Protein AF-A0A3C0FT96-F1 (afdb_monomer)

Nearest PDB structures (foldseek):
  5lbz-assembly1_A  TM=5.222E-01  e=5.472E+00  Homo sapiens
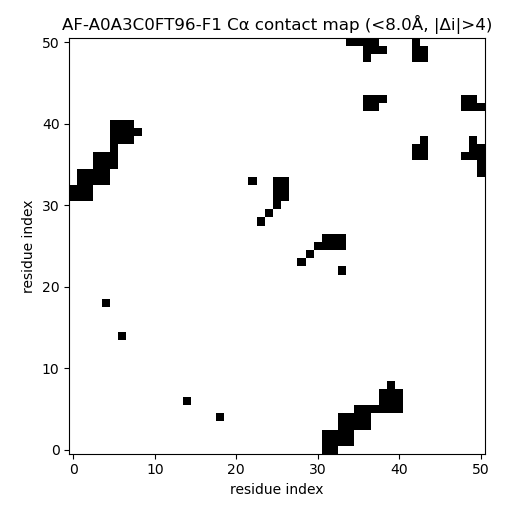  5c53-assembly1_B  TM=5.741E-01  e=5.111E+00  Homo sapiens
  1tvm-assembly1_A  TM=4.433E-01  e=4.167E+00  Escherichia coli

Secondary structure (DSSP, 8-state):
-EEEE---SS--TTHHHHHHHHHHIIIIIH--EEEEPSSHHHHHTSSS---

Sequence (51 aa):
MRIGVLTSGGDCAGLNAVILAVVRRAVLGYGWDVVGIRQGTHGLMQDPPQA

Mean predicted aligned error: 2.43 Å

Solvent-accessible surface area (backbone atoms only — not comparable to full-atom values): 3048 Å² total; per-residue (Å²): 105,77,48,78,46,67,64,69,83,80,90,58,100,54,55,71,60,50,52,50,52,52,50,47,45,36,40,76,72,66,67,28,50,78,40,58,30,42,72,20,69,64,20,55,72,38,92,74,49,40,94

Structure (mmCIF, N/CA/C/O backbone):
data_AF-A0A3C0FT96-F1
#
_entry.id   AF-A0A3C0FT96-F1
#
loop_
_atom_site.group_PDB
_atom_site.id
_atom_site.type_symbol
_atom_site.label_atom_id
_atom_site.label_alt_id
_atom_site.label_comp_id
_atom_site.label_asym_id
_atom_site.label_entity_id
_atom_site.label_seq_id
_atom_site.pdbx_PDB_ins_code
_atom_site.Cartn_x
_atom_site.Cartn_y
_atom_site.Cartn_z
_atom_site.occupancy
_atom_site.B_iso_or_equiv
_atom_site.auth_seq_id
_atom_site.auth_comp_id
_atom_site.auth_asym_id
_atom_site.auth_atom_id
_ato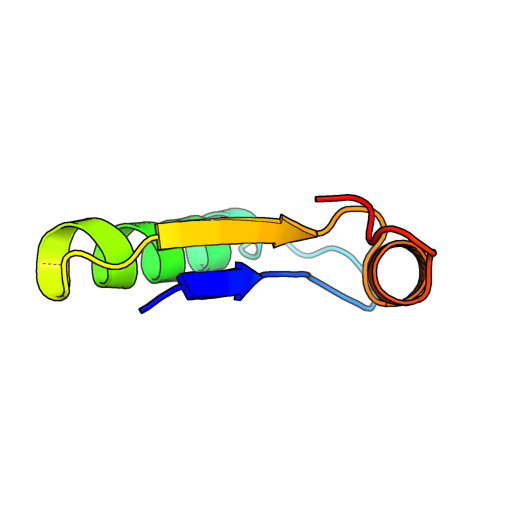m_site.pdbx_PDB_model_num
ATOM 1 N N . MET A 1 1 ? -9.205 0.900 12.432 1.00 93.06 1 MET A N 1
ATOM 2 C CA . MET A 1 1 ?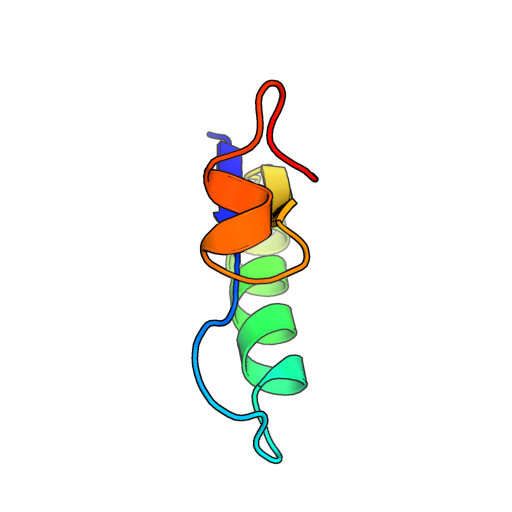 -7.737 1.059 12.292 1.00 93.06 1 MET A CA 1
ATOM 3 C C . MET A 1 1 ? -7.480 1.939 11.079 1.00 93.06 1 MET A C 1
ATOM 5 O O . MET A 1 1 ? -8.292 1.896 10.161 1.00 93.06 1 MET A O 1
ATOM 9 N N . ARG A 1 2 ? -6.419 2.753 11.087 1.00 96.69 2 ARG A N 1
ATOM 10 C CA . ARG A 1 2 ? -6.095 3.684 9.997 1.00 96.69 2 ARG A CA 1
ATOM 11 C C . ARG A 1 2 ? -4.677 3.422 9.505 1.00 96.69 2 ARG A C 1
ATOM 13 O O . ARG A 1 2 ? -3.774 3.309 10.329 1.00 96.69 2 ARG A O 1
ATOM 20 N N . ILE A 1 3 ? -4.499 3.308 8.193 1.00 97.44 3 ILE A N 1
ATOM 21 C CA . ILE A 1 3 ? -3.205 3.025 7.560 1.00 97.44 3 ILE A CA 1
ATOM 22 C C . ILE A 1 3 ? -2.840 4.113 6.544 1.00 97.44 3 ILE A C 1
ATOM 24 O O . ILE A 1 3 ? -3.718 4.704 5.917 1.00 97.44 3 ILE A O 1
ATOM 28 N N . GLY A 1 4 ? -1.543 4.374 6.387 1.00 97.12 4 GLY A N 1
ATOM 29 C CA . GLY A 1 4 ? -0.995 5.245 5.346 1.00 97.12 4 GLY A CA 1
ATOM 30 C C . GLY A 1 4 ? -0.377 4.425 4.214 1.00 97.12 4 GLY A C 1
ATOM 31 O O . GLY A 1 4 ? 0.260 3.407 4.477 1.00 97.12 4 GLY A O 1
ATOM 32 N N . VAL A 1 5 ? -0.549 4.860 2.967 1.00 97.44 5 VAL A N 1
ATOM 33 C CA . VAL A 1 5 ? 0.049 4.240 1.775 1.00 97.44 5 VAL A CA 1
ATOM 34 C C . VAL A 1 5 ? 0.853 5.288 1.018 1.00 97.44 5 VAL A C 1
ATOM 36 O O . VAL A 1 5 ? 0.346 6.367 0.728 1.00 97.44 5 VAL A O 1
ATOM 39 N N . LEU A 1 6 ? 2.094 4.954 0.675 1.00 97.19 6 LEU A N 1
ATOM 40 C CA . LEU A 1 6 ? 2.962 5.743 -0.196 1.00 97.19 6 LEU A CA 1
ATOM 41 C C . LEU A 1 6 ? 3.749 4.820 -1.114 1.00 97.19 6 LEU A C 1
ATOM 43 O O . LEU A 1 6 ? 3.990 3.661 -0.778 1.00 97.19 6 LEU A O 1
ATOM 47 N N . THR A 1 7 ? 4.203 5.358 -2.237 1.00 96.31 7 THR A N 1
ATOM 48 C CA . THR A 1 7 ? 5.171 4.705 -3.119 1.00 96.31 7 THR A CA 1
ATOM 49 C C . THR A 1 7 ? 6.471 5.500 -3.099 1.00 96.31 7 THR A C 1
ATOM 51 O O . THR A 1 7 ? 6.446 6.729 -3.167 1.00 96.31 7 THR A O 1
ATOM 54 N N . SER A 1 8 ? 7.612 4.822 -2.987 1.00 93.88 8 SER A N 1
ATOM 55 C CA . SER A 1 8 ? 8.938 5.439 -3.087 1.00 93.88 8 SER A CA 1
ATOM 56 C C . SER A 1 8 ? 9.770 4.737 -4.163 1.00 93.88 8 SER A C 1
ATOM 58 O O . SER A 1 8 ? 9.499 3.589 -4.512 1.00 93.88 8 SER A O 1
ATOM 60 N N . GLY A 1 9 ? 10.765 5.442 -4.705 1.00 91.75 9 GLY A N 1
ATOM 61 C CA . GLY A 1 9 ? 11.524 4.990 -5.872 1.00 91.75 9 GLY A CA 1
ATOM 62 C C . GLY A 1 9 ? 10.904 5.454 -7.193 1.00 91.75 9 GLY A C 1
ATOM 63 O O . GLY A 1 9 ? 10.139 6.417 -7.222 1.00 91.75 9 GLY A O 1
ATOM 64 N N . GLY A 1 10 ? 11.285 4.800 -8.291 1.00 91.56 10 GLY A N 1
ATOM 65 C CA . GLY A 1 10 ? 10.747 5.090 -9.622 1.00 91.56 10 GLY A CA 1
ATOM 66 C C . GLY A 1 10 ? 9.322 4.565 -9.800 1.00 91.56 10 GLY A C 1
ATOM 67 O O . GLY A 1 10 ? 8.951 3.552 -9.209 1.00 91.56 10 GLY A O 1
ATOM 68 N N . ASP A 1 11 ? 8.539 5.246 -10.635 1.00 93.50 11 ASP A N 1
ATOM 69 C CA . ASP A 1 11 ? 7.207 4.779 -11.013 1.00 93.50 11 ASP A CA 1
ATOM 70 C C . ASP A 1 11 ? 7.307 3.584 -11.971 1.00 93.50 11 ASP A C 1
ATOM 72 O O . ASP A 1 11 ? 8.228 3.485 -12.788 1.00 93.50 11 ASP A O 1
ATOM 76 N N . CYS A 1 12 ? 6.354 2.665 -11.870 1.00 94.44 12 CYS A N 1
ATOM 77 C CA . CYS A 1 12 ? 6.246 1.543 -12.783 1.00 94.44 12 CYS A CA 1
ATOM 78 C C . CYS A 1 12 ? 4.784 1.229 -13.095 1.00 94.44 12 CYS A C 1
ATOM 80 O O . CYS A 1 12 ? 3.870 1.428 -12.286 1.00 94.44 12 CYS A O 1
ATOM 82 N N . ALA A 1 13 ? 4.564 0.684 -14.293 1.00 95.69 13 ALA A N 1
ATOM 83 C CA . ALA A 1 13 ? 3.257 0.183 -14.679 1.00 95.69 13 ALA A CA 1
ATOM 84 C C . ALA A 1 13 ? 2.810 -0.897 -13.678 1.00 95.69 13 ALA A C 1
ATOM 86 O O . ALA A 1 13 ? 3.404 -1.969 -13.598 1.00 95.69 13 ALA A O 1
ATOM 87 N N . GLY A 1 14 ? 1.767 -0.595 -12.901 1.00 96.06 14 GLY A N 1
ATOM 88 C CA . GLY A 1 14 ? 1.208 -1.504 -11.898 1.00 96.06 14 GLY A CA 1
ATOM 89 C C . GLY A 1 14 ? 1.093 -0.920 -10.492 1.00 96.06 14 GLY A C 1
ATOM 90 O O . GLY A 1 14 ? 0.248 -1.397 -9.735 1.00 96.06 14 GLY A O 1
ATOM 91 N N . LEU A 1 15 ? 1.827 0.147 -10.145 1.00 96.81 15 LEU A N 1
ATOM 92 C CA . LEU A 1 15 ? 1.734 0.741 -8.801 1.00 96.81 15 LEU A CA 1
ATOM 93 C C . LEU A 1 15 ? 0.311 1.197 -8.464 1.00 96.81 15 LEU A C 1
ATOM 95 O O . LEU A 1 15 ? -0.198 0.890 -7.389 1.00 96.81 15 LEU A O 1
ATOM 99 N N . ASN A 1 16 ? -0.392 1.806 -9.418 1.00 96.06 16 ASN A N 1
ATOM 100 C CA . ASN A 1 16 ? -1.792 2.195 -9.230 1.00 96.06 16 ASN A CA 1
ATOM 101 C C . ASN A 1 16 ? -2.717 0.996 -8.966 1.00 96.06 16 ASN A C 1
ATOM 103 O O . ASN A 1 16 ? -3.643 1.091 -8.159 1.00 96.06 16 ASN A O 1
ATOM 107 N N . ALA A 1 17 ? -2.458 -0.150 -9.604 1.00 98.25 17 ALA A N 1
ATOM 108 C CA . ALA A 1 17 ? -3.228 -1.368 -9.368 1.00 98.25 17 ALA A CA 1
ATOM 109 C C . ALA A 1 17 ? -2.957 -1.940 -7.966 1.00 98.25 17 ALA A C 1
ATOM 111 O O . ALA A 1 17 ? -3.892 -2.372 -7.290 1.00 98.25 17 ALA A O 1
ATOM 112 N N . VAL A 1 18 ? -1.704 -1.885 -7.500 1.00 97.62 18 VAL A N 1
ATOM 113 C CA . VAL A 1 18 ? -1.321 -2.291 -6.138 1.00 97.62 18 VAL A CA 1
ATOM 114 C C . VAL A 1 18 ? -1.974 -1.388 -5.092 1.00 97.62 18 VAL A C 1
ATOM 116 O O . VAL A 1 18 ? -2.591 -1.896 -4.156 1.00 97.62 18 VAL A O 1
ATOM 119 N N . ILE A 1 19 ? -1.911 -0.063 -5.270 1.00 97.75 19 ILE A N 1
ATOM 120 C CA . ILE A 1 19 ? -2.566 0.902 -4.373 1.00 97.75 19 ILE A CA 1
ATOM 121 C C . ILE A 1 19 ? -4.068 0.600 -4.289 1.00 97.75 19 ILE A C 1
ATOM 123 O O . ILE A 1 19 ? -4.613 0.480 -3.191 1.00 97.75 19 ILE A O 1
ATOM 127 N N . LEU A 1 20 ? -4.732 0.390 -5.432 1.00 98.25 20 LEU A N 1
ATOM 128 C CA . LEU A 1 20 ? -6.152 0.038 -5.471 1.00 98.25 20 LEU A CA 1
ATOM 129 C C . LEU A 1 20 ? -6.452 -1.274 -4.731 1.00 98.25 20 LEU A C 1
ATOM 131 O O . 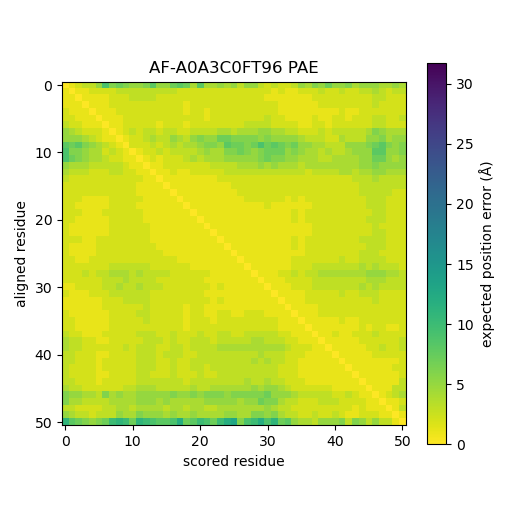LEU A 1 20 ? -7.443 -1.347 -4.005 1.00 98.25 20 LEU A O 1
ATOM 135 N N . ALA A 1 21 ? -5.623 -2.306 -4.906 1.00 98.50 21 ALA A N 1
ATOM 136 C CA . ALA A 1 21 ? -5.803 -3.592 -4.237 1.00 98.50 21 ALA A CA 1
ATOM 137 C C . ALA A 1 21 ? -5.701 -3.458 -2.708 1.00 98.50 21 ALA A C 1
ATOM 139 O O . ALA A 1 21 ? -6.559 -3.979 -1.990 1.00 98.50 21 ALA A O 1
ATOM 140 N N . VAL A 1 22 ? -4.709 -2.706 -2.216 1.00 98.25 22 VAL A N 1
ATOM 141 C CA . VAL A 1 22 ? -4.534 -2.415 -0.783 1.00 98.25 22 VAL A CA 1
ATOM 142 C C . VAL A 1 22 ? -5.739 -1.650 -0.238 1.00 98.25 22 VAL A C 1
ATOM 144 O O . VAL A 1 22 ? -6.334 -2.080 0.751 1.00 98.25 22 VAL A O 1
ATOM 147 N N . VAL A 1 23 ? -6.149 -0.566 -0.908 1.00 98.38 23 VAL A N 1
ATOM 148 C CA . VAL A 1 23 ? -7.295 0.258 -0.490 1.00 98.38 23 VAL A CA 1
ATOM 149 C C . VAL A 1 23 ? -8.577 -0.571 -0.452 1.00 98.38 23 VAL A C 1
ATOM 151 O O . VAL A 1 23 ? -9.288 -0.562 0.551 1.00 98.38 23 VAL A O 1
ATOM 154 N N . ARG A 1 24 ? -8.861 -1.347 -1.507 1.00 98.44 24 ARG A N 1
ATOM 155 C CA . ARG A 1 24 ? -10.055 -2.202 -1.564 1.00 98.44 24 ARG A CA 1
ATOM 156 C C . ARG A 1 24 ? -10.064 -3.234 -0.450 1.00 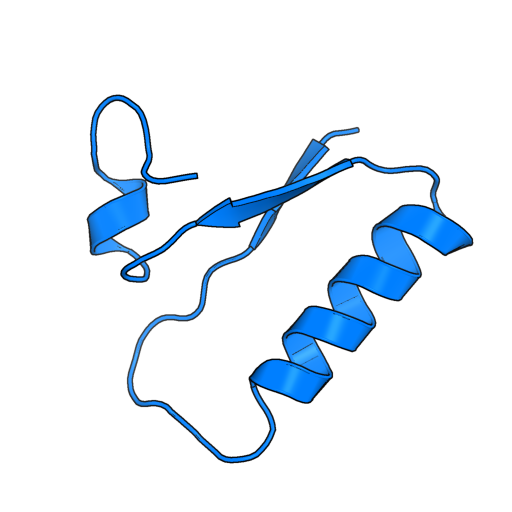98.44 24 ARG A C 1
ATOM 158 O O . ARG A 1 24 ? -11.100 -3.419 0.182 1.00 98.44 24 ARG A O 1
ATOM 165 N N . ARG A 1 25 ? -8.934 -3.898 -0.186 1.00 98.44 25 ARG A N 1
ATOM 166 C CA . ARG A 1 25 ? -8.865 -4.899 0.881 1.00 98.44 25 ARG A CA 1
ATOM 167 C C . ARG A 1 25 ? -9.055 -4.267 2.259 1.00 98.44 25 ARG A C 1
ATOM 169 O O . ARG A 1 25 ? -9.795 -4.824 3.064 1.00 98.44 25 ARG A O 1
ATOM 176 N N . ALA A 1 26 ? -8.424 -3.124 2.513 1.00 98.62 26 ALA A N 1
ATOM 177 C CA . ALA A 1 26 ? -8.534 -2.405 3.778 1.00 98.62 26 ALA A CA 1
ATOM 178 C C . ALA A 1 26 ? -9.969 -1.919 4.038 1.00 98.62 26 ALA A C 1
ATOM 180 O O . ALA A 1 26 ? -10.549 -2.255 5.068 1.00 98.62 26 ALA A O 1
ATOM 181 N N . VAL A 1 27 ? -10.567 -1.206 3.081 1.00 98.25 27 VAL A N 1
ATOM 182 C CA . VAL A 1 27 ? -11.898 -0.604 3.242 1.00 98.25 27 VAL A CA 1
ATOM 183 C C . VAL A 1 27 ? -12.996 -1.666 3.212 1.00 98.25 27 VAL A C 1
ATOM 185 O O . VAL A 1 27 ? -13.798 -1.747 4.135 1.00 98.25 27 VAL A O 1
ATOM 188 N N . LEU A 1 28 ? -13.028 -2.514 2.180 1.00 98.38 28 LEU A N 1
ATOM 189 C CA . LEU A 1 28 ? -14.135 -3.458 1.976 1.00 98.38 28 LEU A CA 1
ATOM 190 C C . LEU A 1 28 ? -13.981 -4.742 2.797 1.00 98.38 28 LEU A C 1
ATOM 192 O O . LEU A 1 28 ? -14.974 -5.341 3.190 1.00 98.38 28 LEU A O 1
ATOM 196 N N . GLY A 1 29 ? -12.743 -5.194 3.018 1.00 98.25 29 GLY A N 1
ATOM 197 C CA . GLY A 1 29 ? -12.468 -6.446 3.725 1.00 98.25 29 GLY A CA 1
ATOM 198 C C . GLY A 1 29 ? -12.337 -6.284 5.236 1.00 98.25 29 GLY A C 1
ATOM 199 O O . GLY A 1 29 ? -12.699 -7.199 5.970 1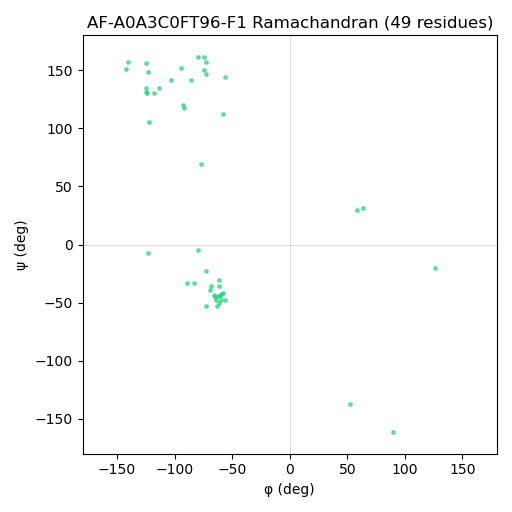.00 98.25 29 GLY A O 1
ATOM 200 N N . TYR A 1 30 ? -11.818 -5.144 5.698 1.00 97.94 30 TYR A N 1
ATOM 201 C CA . TYR A 1 30 ? -11.520 -4.921 7.114 1.00 97.94 30 TYR A CA 1
ATOM 202 C C . TYR A 1 30 ? -12.217 -3.697 7.728 1.00 97.94 30 TYR A C 1
ATOM 204 O O . TYR A 1 30 ? -12.131 -3.515 8.942 1.00 97.94 30 TYR A O 1
ATOM 212 N N . GLY A 1 31 ? -12.898 -2.861 6.933 1.00 98.19 31 GLY A N 1
ATOM 213 C CA . GLY A 1 31 ? -13.521 -1.625 7.421 1.00 98.19 31 GLY A CA 1
ATOM 214 C C . GLY A 1 31 ? -12.504 -0.606 7.944 1.00 98.19 31 GLY A C 1
ATOM 215 O O . GLY A 1 31 ? -12.769 0.089 8.922 1.00 98.19 31 GLY A O 1
ATOM 216 N N . TRP A 1 32 ? -11.296 -0.580 7.374 1.00 98.50 32 TRP A N 1
ATOM 217 C CA . TRP A 1 32 ? -10.221 0.328 7.783 1.00 98.50 32 TRP A CA 1
ATOM 218 C C . TRP A 1 32 ? -10.197 1.601 6.943 1.00 98.50 32 TRP A C 1
ATOM 220 O O . TRP A 1 32 ? -10.518 1.578 5.756 1.00 98.50 32 TRP A O 1
ATOM 230 N N . ASP A 1 33 ? -9.708 2.683 7.548 1.00 98.00 33 ASP A N 1
ATOM 231 C CA . ASP A 1 33 ? -9.442 3.939 6.852 1.00 98.00 33 ASP A CA 1
ATOM 232 C C . ASP A 1 33 ? -8.052 3.929 6.216 1.00 98.00 33 ASP A C 1
ATOM 234 O O . ASP A 1 33 ? -7.076 3.459 6.814 1.00 98.00 33 ASP A O 1
ATOM 238 N N . VAL A 1 34 ? -7.945 4.505 5.020 1.00 98.06 34 VAL A N 1
ATOM 239 C CA . VAL A 1 34 ? -6.690 4.587 4.267 1.00 98.06 34 VAL A CA 1
ATOM 240 C C . VAL A 1 34 ? -6.379 6.035 3.912 1.00 98.06 34 VAL A C 1
ATOM 242 O O . VAL A 1 34 ? -7.250 6.772 3.459 1.00 98.06 34 VAL A O 1
ATOM 245 N N . VAL A 1 35 ? -5.124 6.433 4.108 1.00 97.81 35 VAL A N 1
ATOM 246 C CA . VAL A 1 35 ? -4.590 7.755 3.763 1.00 97.81 35 VAL A CA 1
ATOM 247 C C . VAL A 1 35 ? -3.493 7.597 2.722 1.00 97.81 35 VAL A C 1
ATOM 249 O O . VAL A 1 35 ? -2.590 6.785 2.909 1.00 97.81 35 VAL A O 1
ATOM 252 N N . GLY A 1 36 ? -3.551 8.362 1.636 1.00 97.12 36 GLY A N 1
ATOM 253 C CA . GLY A 1 36 ? -2.495 8.381 0.627 1.00 97.12 36 GLY A CA 1
ATOM 254 C C . GLY A 1 36 ? -1.473 9.466 0.942 1.00 97.12 36 GLY A C 1
ATOM 255 O O . GLY A 1 36 ? -1.813 10.639 0.927 1.00 97.12 36 GLY A O 1
ATOM 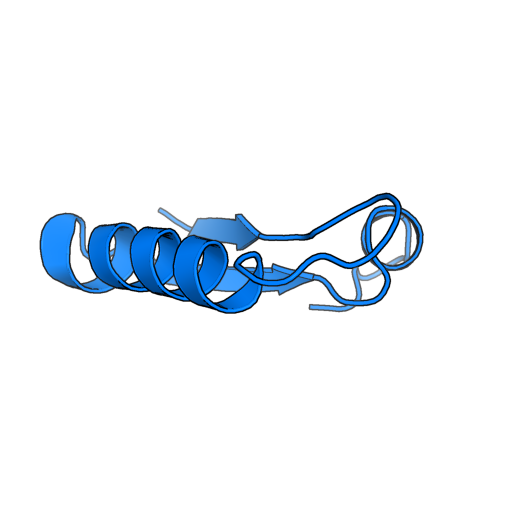256 N N . ILE A 1 37 ? -0.221 9.098 1.193 1.00 97.62 37 ILE A N 1
ATOM 257 C CA . ILE A 1 37 ? 0.848 10.069 1.436 1.00 97.62 37 ILE A CA 1
ATOM 258 C C . ILE A 1 37 ? 1.545 10.367 0.108 1.00 97.62 37 ILE A C 1
ATOM 260 O O . ILE A 1 37 ? 2.081 9.476 -0.560 1.00 97.62 37 ILE A O 1
ATOM 264 N N . ARG A 1 38 ? 1.518 11.638 -0.288 1.00 95.12 38 ARG A N 1
ATOM 265 C CA . ARG A 1 38 ? 2.079 12.122 -1.553 1.00 95.12 38 ARG A CA 1
ATOM 266 C C . ARG A 1 38 ? 3.596 12.292 -1.456 1.00 95.12 38 ARG A C 1
ATOM 268 O O . ARG A 1 38 ? 4.149 12.376 -0.370 1.00 95.12 38 ARG A O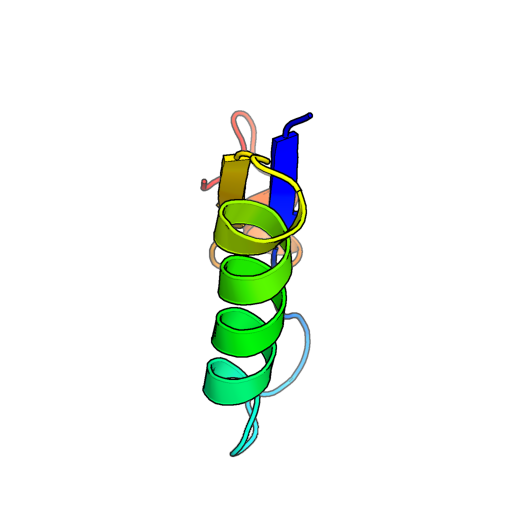 1
ATOM 275 N N . GLN A 1 39 ? 4.277 12.352 -2.603 1.00 94.94 39 GLN A N 1
ATOM 276 C CA . GLN A 1 39 ? 5.733 12.580 -2.690 1.00 94.94 39 GLN A CA 1
ATOM 277 C C . GLN A 1 39 ? 6.596 11.532 -1.954 1.00 94.94 39 GLN A C 1
ATOM 279 O O . GLN A 1 39 ? 7.689 11.833 -1.472 1.00 94.94 39 GLN A O 1
ATOM 284 N N . GLY A 1 40 ? 6.112 10.289 -1.862 1.00 94.94 40 GLY A N 1
ATOM 285 C CA . GLY A 1 40 ? 6.834 9.178 -1.245 1.00 94.94 40 GLY A CA 1
ATOM 286 C C . GLY A 1 40 ? 7.326 9.499 0.168 1.00 94.94 40 GLY A C 1
ATOM 287 O O . GLY A 1 40 ? 6.622 10.109 0.972 1.00 94.94 40 GLY A O 1
ATOM 288 N N . THR A 1 41 ? 8.565 9.111 0.474 1.00 95.56 41 THR A N 1
ATOM 289 C CA . THR A 1 41 ? 9.171 9.365 1.790 1.00 95.56 41 THR A CA 1
ATOM 290 C C . THR A 1 41 ? 9.284 10.859 2.103 1.00 95.56 41 THR A C 1
ATOM 292 O O . THR A 1 41 ? 9.190 11.244 3.264 1.00 95.56 41 THR A O 1
ATOM 295 N N . HIS A 1 42 ? 9.446 11.722 1.092 1.00 96.31 42 HIS A N 1
ATOM 296 C CA . HIS A 1 42 ? 9.571 13.161 1.317 1.00 96.31 42 HIS A CA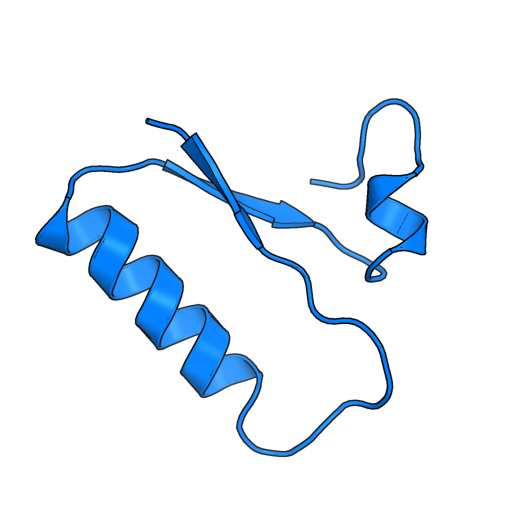 1
ATOM 297 C C . HIS A 1 42 ? 8.290 13.767 1.897 1.00 96.31 42 HIS A C 1
ATOM 299 O O . HIS A 1 42 ? 8.373 14.524 2.860 1.00 96.31 42 HIS A O 1
ATOM 305 N N . GLY A 1 43 ? 7.116 13.415 1.361 1.00 96.62 43 GLY A N 1
ATOM 306 C CA . GLY A 1 43 ? 5.849 13.902 1.912 1.00 96.62 43 GLY A CA 1
ATOM 307 C C . GLY A 1 43 ? 5.477 13.253 3.245 1.00 96.62 43 GLY A C 1
ATOM 308 O O . GLY A 1 43 ? 4.771 13.879 4.031 1.00 96.62 43 GLY A O 1
ATOM 309 N N . LEU A 1 44 ? 5.999 12.057 3.545 1.00 96.94 44 LEU A N 1
ATOM 310 C CA . LEU A 1 44 ? 5.862 11.442 4.870 1.00 96.94 44 LEU A CA 1
ATOM 311 C C . LEU A 1 44 ? 6.644 12.195 5.956 1.00 96.94 44 LEU A C 1
ATOM 313 O O . LEU A 1 44 ? 6.178 12.265 7.086 1.00 96.94 44 LEU A O 1
ATOM 317 N N . MET A 1 45 ? 7.817 12.744 5.628 1.00 97.38 45 MET A N 1
ATOM 318 C CA . MET A 1 45 ? 8.679 13.455 6.585 1.00 97.38 45 MET A CA 1
ATOM 319 C C . MET A 1 45 ? 8.240 14.900 6.877 1.00 97.38 45 MET A C 1
ATOM 321 O O . MET A 1 45 ? 8.866 15.562 7.700 1.00 97.38 45 MET A O 1
ATOM 325 N N . GLN A 1 46 ? 7.210 15.412 6.198 1.00 97.69 46 GLN A N 1
ATOM 326 C CA . GLN A 1 46 ? 6.665 16.745 6.470 1.00 97.69 46 GLN A CA 1
ATOM 327 C C . GLN A 1 46 ? 5.883 16.765 7.788 1.00 97.69 46 GLN A C 1
ATOM 329 O O . GLN A 1 46 ? 5.375 15.732 8.222 1.00 97.69 46 GLN A O 1
ATOM 334 N N . ASP A 1 47 ? 5.745 17.952 8.382 1.00 94.31 47 ASP A N 1
ATOM 335 C CA . ASP A 1 47 ? 4.923 18.166 9.575 1.00 94.31 47 ASP A CA 1
ATOM 336 C C . ASP A 1 47 ? 3.842 19.241 9.311 1.00 94.31 47 ASP A C 1
ATOM 338 O O . ASP A 1 47 ? 4.174 20.426 9.209 1.00 94.31 47 ASP A O 1
ATOM 342 N N . PRO A 1 48 ? 2.558 18.858 9.140 1.00 91.62 48 PRO A N 1
ATOM 343 C CA . PRO A 1 48 ? 2.061 17.482 9.122 1.00 91.62 48 PRO A CA 1
ATOM 344 C C . PRO A 1 48 ? 2.420 16.739 7.814 1.00 91.62 48 PRO A C 1
ATOM 346 O O . PRO A 1 48 ? 2.687 17.377 6.789 1.00 91.62 48 PRO A O 1
ATOM 349 N N . PRO A 1 49 ? 2.368 15.391 7.804 1.00 94.19 49 PRO A N 1
ATOM 350 C CA . PRO A 1 49 ? 2.580 14.600 6.594 1.00 94.19 49 PRO A CA 1
ATOM 351 C C . PRO A 1 49 ? 1.612 14.995 5.473 1.00 94.19 49 PRO A C 1
ATOM 353 O O . PRO A 1 49 ? 0.440 15.286 5.727 1.00 94.19 49 PRO A O 1
ATOM 356 N N . GLN A 1 50 ? 2.074 14.957 4.221 1.00 93.69 50 GLN A N 1
ATOM 357 C CA . GLN A 1 50 ? 1.275 15.323 3.041 1.00 93.69 50 GLN A CA 1
ATOM 358 C C . GLN A 1 50 ? 0.291 14.211 2.640 1.00 93.69 50 GLN A C 1
ATOM 360 O O . GLN A 1 50 ? 0.460 13.537 1.619 1.00 93.69 50 GLN A O 1
ATOM 365 N N . ALA A 1 51 ? -0.712 14.026 3.491 1.00 85.88 51 ALA A N 1
ATOM 366 C CA . ALA A 1 51 ? -1.830 13.095 3.372 1.00 85.88 51 ALA A CA 1
ATOM 367 C C . ALA A 1 51 ? -2.906 13.509 2.344 1.00 85.88 51 ALA A C 1
ATOM 369 O O . ALA A 1 51 ? -2.881 14.657 1.825 1.00 85.88 51 ALA A O 1
#

pLDDT: mean 96.29, std 2.44, range [85.88, 98.62]

Foldseek 3Di:
DEEEDEDDDDDDPCPVVVVVVVCCCQCVVPVYHYHYFPPGVVQVPDVVRRD

Radius of gyration: 11.59 Å; Cα contacts (8 Å, |Δi|>4): 61; chains: 1; bounding box: 26×25×27 Å